Protein AF-A0A1R4H3J8-F1 (afdb_monomer)

Secondary structure (DSSP, 8-state):
---HHHHHHHHHHHHHHHH-S---THHHHHHHHHHHHHHHHHHHS---HHHHHHT-SS-S-HHHHHHHHHHHHT-TTS-HHHHTHHHHHHHHHHHTTSPPEEEEEEEEPGGG-EEEEEEEE-S--SS------

Sequence (133 aa):
MLNCHKVYRAIHQALIKALGIEMKGNQARHMNIMAGFICGIVQSGEVKLAEVASEIPKAGQEESKIMQLRRWLKNEAVDIDLYYLPYIKQILKALAKQTIVLIIDGSTTASGCVTLMVSVLYKADRKDSCVFG

Nearest PDB structures (foldseek):
  7ane-assembly1_Ap  TM=2.787E-01  e=7.091E+00  Leishmania major

Structure (mmCIF, N/CA/C/O backbone):
data_AF-A0A1R4H3J8-F1
#
_entry.id   AF-A0A1R4H3J8-F1
#
loop_
_atom_site.group_PDB
_atom_site.id
_atom_site.type_symbol
_atom_site.label_atom_id
_atom_site.label_alt_id
_atom_site.label_comp_id
_atom_site.label_asym_id
_atom_site.label_entity_id
_atom_site.label_seq_id
_atom_site.pdbx_PDB_ins_code
_atom_site.Cartn_x
_atom_site.Cartn_y
_atom_site.Cartn_z
_atom_site.occupancy
_atom_site.B_iso_or_equiv
_atom_site.auth_seq_id
_atom_site.auth_comp_id
_atom_site.auth_asym_id
_atom_site.auth_atom_id
_atom_site.pdbx_PDB_model_num
ATOM 1 N N . MET A 1 1 ? 17.010 -7.005 13.374 1.00 47.78 1 MET A N 1
ATOM 2 C CA . MET A 1 1 ? 16.729 -6.331 12.091 1.00 47.78 1 MET A CA 1
ATOM 3 C C . MET A 1 1 ? 15.956 -7.305 11.215 1.00 47.78 1 MET A C 1
ATOM 5 O O . MET A 1 1 ? 16.476 -8.377 10.915 1.00 47.78 1 MET A O 1
ATOM 9 N N . LEU A 1 2 ? 14.684 -7.017 10.924 1.00 55.97 2 LEU A N 1
ATOM 10 C CA . LEU A 1 2 ? 13.869 -7.848 10.035 1.00 55.97 2 LEU A CA 1
ATOM 11 C C . LEU A 1 2 ? 14.591 -7.928 8.679 1.00 55.97 2 LEU A C 1
ATOM 13 O O . LEU A 1 2 ? 15.118 -6.929 8.201 1.00 55.97 2 LEU A O 1
ATOM 17 N N . ASN A 1 3 ? 14.698 -9.113 8.076 1.00 79.00 3 ASN A N 1
ATOM 18 C CA . ASN A 1 3 ? 15.353 -9.233 6.773 1.00 79.00 3 ASN A CA 1
ATOM 19 C C . ASN A 1 3 ? 14.423 -8.625 5.711 1.00 79.00 3 ASN A C 1
ATOM 21 O O . ASN A 1 3 ? 13.533 -9.309 5.201 1.00 79.00 3 ASN A O 1
ATOM 25 N N . CYS A 1 4 ? 14.626 -7.343 5.409 1.00 77.81 4 CYS A N 1
ATOM 26 C CA . CYS A 1 4 ? 13.848 -6.537 4.468 1.00 77.81 4 CYS A CA 1
ATOM 27 C C . CYS A 1 4 ? 13.635 -7.235 3.114 1.00 77.81 4 CYS A C 1
ATOM 29 O O . CYS A 1 4 ? 12.552 -7.182 2.537 1.00 77.81 4 CYS A O 1
ATOM 31 N N . HIS A 1 5 ? 14.621 -8.002 2.640 1.00 85.12 5 HIS A N 1
ATOM 32 C CA . HIS A 1 5 ? 14.502 -8.787 1.413 1.00 85.12 5 HIS A CA 1
ATOM 33 C C . HIS A 1 5 ? 13.545 -9.978 1.544 1.00 85.12 5 HIS A C 1
ATOM 35 O O . HIS A 1 5 ? 12.834 -10.291 0.587 1.00 85.12 5 HIS A O 1
ATOM 41 N N . LYS A 1 6 ? 13.506 -10.656 2.699 1.00 88.56 6 LYS A N 1
ATOM 42 C CA . LYS A 1 6 ? 12.537 -11.738 2.953 1.00 88.56 6 LYS A CA 1
ATOM 43 C C . LYS A 1 6 ? 11.114 -11.189 3.005 1.00 88.56 6 LYS A C 1
ATOM 45 O O . LYS A 1 6 ? 10.231 -11.776 2.386 1.00 88.56 6 LYS A O 1
ATOM 50 N N . VAL A 1 7 ? 10.915 -10.058 3.683 1.00 89.06 7 VAL A N 1
ATOM 51 C CA . VAL A 1 7 ? 9.611 -9.381 3.782 1.00 89.06 7 VAL A CA 1
ATOM 52 C C . VAL A 1 7 ? 9.141 -8.930 2.403 1.00 89.06 7 VAL A C 1
ATOM 54 O O . VAL A 1 7 ? 8.050 -9.303 1.979 1.00 89.06 7 VAL A O 1
ATOM 57 N N . TYR A 1 8 ? 10.002 -8.240 1.651 1.00 91.75 8 TYR A N 1
ATOM 58 C CA . TYR A 1 8 ? 9.722 -7.844 0.273 1.00 91.75 8 TYR A CA 1
ATOM 59 C C . TYR A 1 8 ? 9.325 -9.036 -0.603 1.00 91.75 8 TYR A C 1
ATOM 61 O O . TYR A 1 8 ? 8.309 -8.984 -1.291 1.00 91.75 8 TYR A O 1
ATOM 69 N N . ARG A 1 9 ? 10.100 -10.131 -0.572 1.00 90.94 9 ARG A N 1
ATOM 70 C CA . ARG A 1 9 ? 9.803 -11.331 -1.370 1.00 90.94 9 ARG A CA 1
ATOM 71 C C . ARG A 1 9 ? 8.464 -11.949 -0.989 1.00 90.94 9 ARG A C 1
ATOM 73 O O . ARG A 1 9 ? 7.707 -12.302 -1.887 1.00 90.94 9 ARG A O 1
ATOM 80 N N . ALA A 1 10 ? 8.170 -12.053 0.306 1.00 92.31 10 ALA A N 1
ATOM 81 C CA . ALA A 1 10 ? 6.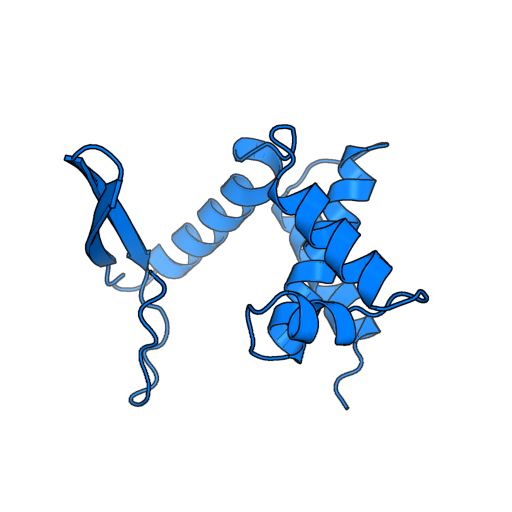903 -12.590 0.790 1.00 92.31 10 ALA A CA 1
ATOM 82 C C . ALA A 1 10 ? 5.714 -11.738 0.317 1.00 92.31 10 ALA A C 1
ATOM 84 O O . ALA A 1 10 ? 4.755 -12.283 -0.226 1.00 92.31 10 ALA A O 1
ATOM 85 N N . ILE A 1 11 ? 5.810 -10.408 0.444 1.00 91.69 11 ILE A N 1
ATOM 86 C CA . ILE A 1 11 ? 4.791 -9.468 -0.046 1.00 91.69 11 ILE A CA 1
ATOM 87 C C . ILE A 1 11 ? 4.621 -9.614 -1.559 1.00 91.69 11 ILE A C 1
ATOM 89 O O . ILE A 1 11 ? 3.514 -9.825 -2.039 1.00 91.69 11 ILE A O 1
ATOM 93 N N . HIS A 1 12 ? 5.714 -9.555 -2.318 1.00 92.38 12 HIS A N 1
ATOM 94 C CA . HIS A 1 12 ? 5.677 -9.618 -3.776 1.00 92.38 12 HIS A CA 1
ATOM 95 C C . HIS A 1 12 ? 5.059 -10.930 -4.287 1.00 92.38 12 HIS A C 1
ATOM 97 O O . HIS A 1 12 ? 4.223 -10.919 -5.188 1.00 92.38 12 HIS A O 1
ATOM 103 N N . GLN A 1 13 ? 5.423 -12.069 -3.688 1.00 91.50 13 GLN A N 1
ATOM 104 C CA . GLN A 1 13 ? 4.828 -13.369 -4.015 1.00 91.50 13 GLN A CA 1
ATOM 105 C C . GLN A 1 13 ? 3.339 -13.427 -3.664 1.00 91.50 13 GLN A C 1
ATOM 107 O O . GLN A 1 13 ? 2.551 -13.955 -4.449 1.00 91.50 13 GLN A O 1
ATOM 112 N N . ALA A 1 14 ? 2.947 -12.875 -2.512 1.00 89.75 14 ALA A N 1
ATOM 113 C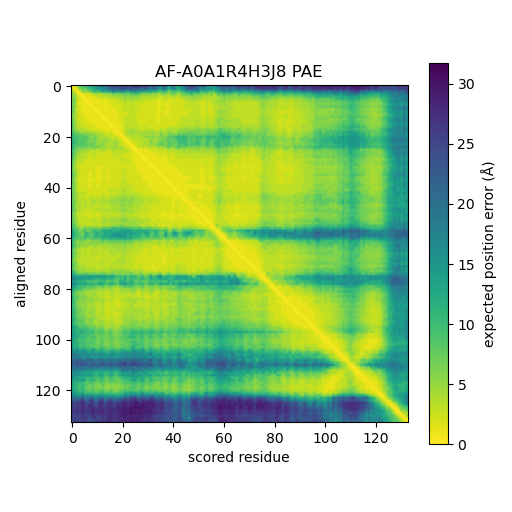 CA . ALA A 1 14 ? 1.549 -12.809 -2.110 1.00 89.75 14 ALA A CA 1
ATOM 114 C C . ALA A 1 14 ? 0.722 -11.961 -3.085 1.00 89.75 14 ALA A C 1
ATOM 116 O O . ALA A 1 14 ? -0.347 -12.406 -3.492 1.00 89.75 14 ALA A O 1
ATOM 117 N N . LEU A 1 15 ? 1.234 -10.801 -3.515 1.00 90.12 15 LEU A N 1
ATOM 118 C CA . LEU A 1 15 ? 0.566 -9.935 -4.491 1.00 90.12 15 LEU A CA 1
ATOM 119 C C . LEU A 1 15 ? 0.387 -10.643 -5.841 1.00 90.12 15 LEU A C 1
ATOM 121 O O . LEU A 1 15 ? -0.723 -10.704 -6.356 1.00 90.12 15 LEU A O 1
ATOM 125 N N . ILE A 1 16 ? 1.434 -11.267 -6.389 1.00 89.44 16 ILE A N 1
ATOM 126 C CA . ILE A 1 16 ? 1.317 -11.997 -7.665 1.00 89.44 16 ILE A CA 1
ATOM 127 C C . ILE A 1 16 ? 0.298 -13.137 -7.564 1.00 89.44 16 ILE A C 1
ATOM 129 O O . ILE A 1 16 ? -0.561 -13.282 -8.435 1.00 89.44 16 ILE A O 1
ATOM 133 N N . LYS A 1 17 ? 0.361 -13.930 -6.488 1.00 88.62 17 LYS A N 1
ATOM 134 C CA . LYS A 1 17 ? -0.574 -15.040 -6.266 1.00 88.62 17 LYS A CA 1
ATOM 135 C C . LYS A 1 17 ? -2.016 -14.549 -6.136 1.00 88.62 17 LYS A C 1
ATOM 137 O O . LYS A 1 17 ? -2.922 -15.178 -6.671 1.00 88.62 17 LYS A O 1
ATOM 142 N N . ALA A 1 18 ? -2.214 -13.449 -5.416 1.00 85.19 18 ALA A N 1
ATOM 143 C CA . ALA A 1 18 ? -3.510 -12.823 -5.206 1.00 85.19 18 ALA A CA 1
ATOM 144 C C . ALA A 1 18 ? -4.087 -12.255 -6.510 1.00 85.19 18 ALA A C 1
ATOM 146 O O . ALA A 1 18 ? -5.290 -12.359 -6.735 1.00 85.19 18 ALA A O 1
ATOM 147 N N . LEU A 1 19 ? -3.247 -11.665 -7.357 1.00 86.12 19 LEU A N 1
ATOM 148 C CA . LEU A 1 19 ? -3.665 -11.057 -8.613 1.00 86.12 19 LEU A CA 1
ATOM 149 C C . LEU A 1 19 ? -4.059 -12.109 -9.666 1.00 86.12 19 LEU A C 1
ATOM 151 O O . LEU A 1 19 ? -5.013 -11.903 -10.410 1.00 86.12 19 LEU A O 1
ATOM 155 N N . GLY A 1 20 ? -3.346 -13.238 -9.727 1.00 83.88 20 GLY A N 1
ATOM 156 C CA . GLY A 1 20 ? -3.689 -14.360 -10.609 1.00 83.88 20 GLY A CA 1
ATOM 157 C C . GLY A 1 20 ? -3.459 -14.112 -12.107 1.00 83.88 20 GLY A C 1
ATOM 158 O O . GLY A 1 20 ? -3.836 -14.956 -12.915 1.00 83.88 20 GLY A O 1
ATOM 159 N N . ILE A 1 21 ? -2.831 -12.991 -12.482 1.00 83.25 21 ILE A N 1
ATOM 160 C CA . ILE A 1 21 ? -2.426 -12.675 -13.859 1.00 83.25 21 ILE A CA 1
ATOM 161 C C . ILE A 1 21 ? -0.933 -12.343 -13.940 1.00 83.25 21 ILE A C 1
ATOM 163 O O . ILE A 1 21 ? -0.324 -11.860 -12.982 1.00 83.25 21 ILE A O 1
ATOM 167 N N . GLU A 1 22 ? -0.338 -12.601 -15.103 1.00 82.31 22 GLU A N 1
ATOM 168 C CA . GLU A 1 22 ? 1.060 -12.274 -15.380 1.00 82.31 22 GLU A CA 1
ATOM 169 C C . GLU A 1 22 ? 1.196 -10.785 -15.735 1.00 82.31 22 GLU A C 1
ATOM 171 O O . GLU A 1 22 ? 0.606 -10.311 -16.705 1.00 82.31 22 GLU A O 1
ATOM 176 N N . MET A 1 23 ? 2.001 -10.042 -14.971 1.00 83.44 23 MET A N 1
ATOM 177 C CA . MET A 1 23 ? 2.283 -8.635 -15.264 1.00 83.44 23 MET A CA 1
ATOM 178 C C . MET A 1 23 ? 3.499 -8.483 -16.178 1.00 83.44 23 MET A C 1
ATOM 180 O O . MET A 1 23 ? 4.542 -9.089 -15.928 1.00 83.44 23 MET A O 1
ATOM 184 N N . LYS A 1 24 ? 3.408 -7.613 -17.193 1.00 85.69 24 LYS A N 1
ATOM 185 C CA . LYS A 1 24 ? 4.498 -7.365 -18.159 1.00 85.69 24 LYS A CA 1
ATOM 186 C C . LYS A 1 24 ? 4.866 -5.885 -18.258 1.00 85.69 24 LYS A C 1
ATOM 188 O O . LYS A 1 24 ? 4.048 -4.999 -18.019 1.00 85.69 24 LYS A O 1
ATOM 193 N N . GLY A 1 25 ? 6.127 -5.616 -18.602 1.00 88.00 25 GLY A N 1
ATOM 194 C CA . GLY A 1 25 ? 6.640 -4.264 -18.849 1.00 88.00 25 GLY A CA 1
ATOM 195 C C . GLY A 1 25 ? 6.385 -3.295 -17.689 1.00 88.00 25 GLY A C 1
ATOM 196 O O . GLY A 1 25 ? 6.787 -3.545 -16.550 1.00 88.00 25 GLY A O 1
ATOM 197 N N . ASN A 1 26 ? 5.694 -2.187 -17.975 1.00 86.19 26 ASN A N 1
ATOM 198 C CA . ASN A 1 26 ? 5.387 -1.156 -16.981 1.00 86.19 26 ASN A CA 1
ATOM 199 C C . ASN A 1 26 ? 4.587 -1.700 -15.794 1.00 86.19 26 ASN A C 1
ATOM 201 O O . ASN A 1 26 ? 4.852 -1.301 -14.662 1.00 86.19 26 ASN A O 1
ATOM 205 N N . GLN A 1 27 ? 3.680 -2.653 -16.015 1.00 86.25 27 GLN A N 1
ATOM 206 C CA . GLN A 1 27 ? 2.861 -3.210 -14.940 1.00 86.25 27 GLN A CA 1
ATOM 207 C C . GLN A 1 27 ? 3.707 -3.917 -13.877 1.00 86.25 27 GLN A C 1
ATOM 209 O O . GLN A 1 27 ? 3.575 -3.659 -12.681 1.00 86.25 27 GLN A O 1
ATOM 214 N N . ALA A 1 28 ? 4.672 -4.726 -14.319 1.00 88.19 28 ALA A N 1
ATOM 215 C CA . ALA A 1 28 ? 5.622 -5.378 -13.424 1.00 88.19 28 ALA A CA 1
ATOM 216 C C . ALA A 1 28 ? 6.493 -4.355 -12.671 1.00 88.19 28 ALA A C 1
ATOM 218 O O . ALA A 1 28 ? 6.834 -4.544 -11.502 1.00 88.19 28 ALA A O 1
ATOM 219 N N . ARG A 1 29 ? 6.839 -3.226 -13.304 1.00 88.56 29 ARG A N 1
ATOM 220 C CA . ARG A 1 29 ? 7.563 -2.137 -12.631 1.00 88.56 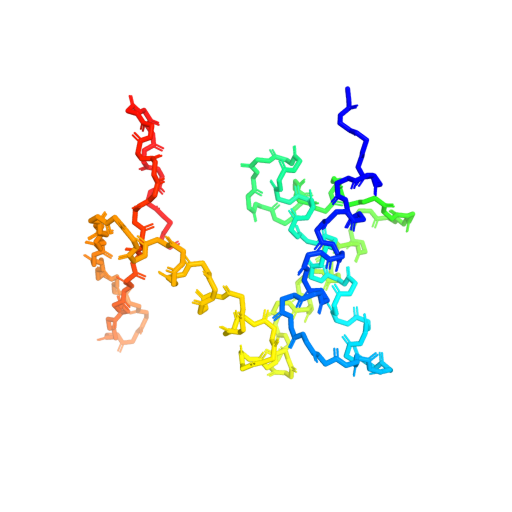29 ARG A CA 1
ATOM 221 C C . ARG A 1 29 ? 6.718 -1.490 -11.532 1.00 88.56 29 ARG A C 1
ATOM 223 O O . ARG A 1 29 ? 7.244 -1.265 -10.443 1.00 88.56 29 ARG A O 1
ATOM 230 N N . HIS A 1 30 ? 5.441 -1.217 -11.789 1.00 89.12 30 HIS A N 1
ATOM 231 C CA . HIS A 1 30 ? 4.525 -0.684 -10.778 1.00 89.12 30 HIS A CA 1
ATOM 232 C C . HIS A 1 30 ? 4.313 -1.670 -9.628 1.00 89.12 30 HIS A C 1
ATOM 234 O O . HIS A 1 30 ? 4.347 -1.245 -8.477 1.00 89.12 30 HIS A O 1
ATOM 240 N N . MET A 1 31 ? 4.211 -2.970 -9.916 1.00 89.75 31 MET A N 1
ATOM 241 C CA . MET A 1 31 ? 4.134 -4.019 -8.895 1.00 89.75 31 MET A CA 1
ATOM 242 C C . MET A 1 31 ? 5.359 -4.031 -7.974 1.00 89.75 31 MET A C 1
ATOM 244 O O . MET A 1 31 ? 5.221 -4.089 -6.756 1.00 89.75 31 MET A O 1
ATOM 248 N N . ASN A 1 32 ? 6.566 -3.921 -8.535 1.00 90.88 32 ASN A N 1
ATOM 249 C CA . ASN A 1 32 ? 7.788 -3.847 -7.731 1.00 90.88 32 ASN A CA 1
ATOM 250 C C . ASN A 1 32 ? 7.799 -2.614 -6.812 1.00 90.88 32 ASN A C 1
ATOM 252 O O . ASN A 1 32 ? 8.237 -2.701 -5.665 1.00 90.88 32 ASN A O 1
ATOM 256 N N . ILE A 1 33 ? 7.312 -1.467 -7.304 1.00 91.38 33 ILE A N 1
ATOM 257 C CA . ILE A 1 33 ? 7.194 -0.250 -6.489 1.00 91.38 33 ILE A CA 1
ATOM 258 C C . ILE A 1 33 ? 6.161 -0.460 -5.378 1.00 91.38 33 ILE A C 1
ATOM 260 O O . ILE A 1 33 ? 6.464 -0.155 -4.231 1.00 91.38 33 ILE A O 1
ATOM 264 N N . MET A 1 34 ? 5.000 -1.045 -5.683 1.00 91.44 34 MET A N 1
ATOM 265 C CA . MET A 1 34 ? 3.957 -1.354 -4.701 1.00 91.44 34 MET A CA 1
ATOM 266 C C . MET A 1 34 ? 4.462 -2.301 -3.603 1.00 91.44 34 MET A C 1
ATOM 268 O O . MET A 1 34 ? 4.303 -2.016 -2.418 1.00 91.44 34 MET A O 1
ATOM 272 N N . ALA A 1 35 ? 5.131 -3.395 -3.978 1.00 92.25 35 ALA A N 1
ATOM 273 C CA . ALA A 1 35 ? 5.712 -4.339 -3.025 1.00 92.25 35 ALA A CA 1
ATOM 274 C C . ALA A 1 35 ? 6.790 -3.679 -2.152 1.00 92.25 35 ALA A C 1
ATOM 276 O O . ALA A 1 35 ? 6.836 -3.907 -0.943 1.00 92.25 35 ALA A O 1
ATOM 277 N N . GLY A 1 36 ? 7.632 -2.829 -2.751 1.00 92.25 36 GLY A N 1
ATOM 278 C CA . GLY A 1 36 ? 8.624 -2.038 -2.027 1.00 92.25 36 GLY A CA 1
ATOM 279 C C . GLY A 1 36 ? 7.971 -1.072 -1.046 1.00 92.25 36 GLY A C 1
ATOM 280 O O . GLY A 1 36 ? 8.399 -0.986 0.098 1.00 92.25 36 GLY A O 1
ATOM 281 N N . PHE A 1 37 ? 6.900 -0.407 -1.469 1.00 92.19 37 PHE A N 1
ATOM 282 C CA . PHE A 1 37 ? 6.189 0.567 -0.658 1.00 92.19 37 PHE A CA 1
ATOM 283 C C . PHE A 1 37 ? 5.533 -0.085 0.568 1.00 92.19 37 PHE A C 1
ATOM 285 O O . PHE A 1 37 ? 5.772 0.352 1.690 1.00 92.19 37 PHE A O 1
ATOM 292 N N . ILE A 1 38 ? 4.806 -1.191 0.381 1.00 91.69 38 ILE A N 1
ATOM 293 C CA . ILE A 1 38 ? 4.218 -1.964 1.489 1.00 91.69 38 ILE A CA 1
ATOM 294 C C . ILE A 1 38 ? 5.315 -2.479 2.427 1.00 91.69 38 ILE A C 1
ATOM 296 O O . ILE A 1 38 ? 5.168 -2.404 3.643 1.00 91.69 38 ILE A O 1
ATOM 300 N N . CYS A 1 39 ? 6.431 -2.972 1.879 1.00 92.31 39 CYS A N 1
ATOM 301 C CA . CYS A 1 39 ? 7.571 -3.413 2.682 1.00 92.31 39 CYS A CA 1
ATOM 302 C C . CYS A 1 39 ? 8.140 -2.274 3.538 1.00 92.31 39 CYS A C 1
ATOM 304 O O . CYS A 1 39 ? 8.477 -2.506 4.695 1.00 92.31 39 CYS A O 1
ATOM 306 N N . GLY A 1 40 ? 8.236 -1.062 2.988 1.00 91.31 40 GLY A N 1
ATOM 307 C CA . GLY A 1 40 ? 8.685 0.112 3.730 1.00 91.31 40 GLY A CA 1
ATOM 308 C C . GLY A 1 40 ? 7.718 0.476 4.859 1.00 91.31 40 GLY A C 1
ATOM 309 O O . GLY A 1 40 ? 8.163 0.605 5.988 1.00 91.31 40 GLY A O 1
ATOM 310 N N . ILE A 1 41 ? 6.404 0.517 4.595 1.00 92.00 41 ILE A N 1
ATOM 311 C CA . ILE A 1 41 ? 5.370 0.795 5.617 1.00 92.00 41 ILE A CA 1
ATOM 312 C C . ILE A 1 41 ? 5.425 -0.229 6.757 1.00 92.00 41 ILE A C 1
ATOM 314 O O . ILE A 1 41 ? 5.399 0.132 7.928 1.00 92.00 41 ILE A O 1
ATOM 318 N N . VAL A 1 42 ? 5.508 -1.523 6.427 1.00 90.00 42 VAL A N 1
ATOM 319 C CA . VAL A 1 42 ? 5.545 -2.599 7.432 1.00 90.00 42 VAL A CA 1
ATOM 320 C C . VAL A 1 42 ? 6.804 -2.525 8.294 1.00 90.00 42 VAL A C 1
ATOM 322 O O . VAL A 1 42 ? 6.758 -2.896 9.464 1.00 90.00 42 VAL A O 1
ATOM 325 N N . GLN A 1 43 ? 7.927 -2.085 7.727 1.00 89.19 43 GLN A N 1
ATOM 326 C CA . GLN A 1 43 ? 9.187 -1.996 8.459 1.00 89.19 43 GLN A CA 1
ATOM 327 C C . GLN A 1 43 ? 9.314 -0.715 9.281 1.00 89.19 43 GLN A C 1
ATOM 329 O O . GLN A 1 43 ? 9.795 -0.795 10.408 1.00 89.19 43 GLN A O 1
ATOM 334 N N . SER A 1 44 ? 8.870 0.428 8.754 1.00 90.31 44 SER A N 1
ATOM 335 C CA . SER A 1 44 ? 8.928 1.706 9.468 1.00 90.31 44 SER A CA 1
ATOM 336 C C . SER A 1 44 ? 7.825 1.839 10.518 1.00 90.31 44 SER A C 1
ATOM 338 O O . SER A 1 44 ? 8.002 2.549 11.501 1.00 90.31 44 SER A O 1
ATOM 340 N N . GLY A 1 45 ? 6.673 1.187 10.313 1.00 88.69 45 GLY A N 1
ATOM 341 C CA . GLY A 1 45 ? 5.463 1.425 11.107 1.00 88.69 45 GLY A CA 1
ATOM 342 C C . GLY A 1 45 ? 4.818 2.791 10.839 1.00 88.69 45 GLY A C 1
ATOM 343 O O . GLY A 1 45 ? 3.848 3.156 11.496 1.00 88.69 45 GLY A O 1
ATOM 344 N N . GLU A 1 46 ? 5.333 3.536 9.860 1.00 89.19 46 GLU A N 1
ATOM 345 C CA . GLU A 1 46 ? 4.938 4.899 9.528 1.00 89.19 46 GLU A CA 1
ATOM 346 C C . GLU A 1 46 ? 4.400 4.961 8.097 1.00 89.19 46 GLU A C 1
ATOM 348 O O . GLU A 1 46 ? 4.758 4.169 7.225 1.00 89.19 46 GLU A O 1
ATOM 353 N N . VAL A 1 47 ? 3.572 5.966 7.823 1.00 88.12 47 VAL A N 1
ATOM 354 C CA . VAL A 1 47 ? 3.070 6.258 6.466 1.00 88.12 47 VAL A CA 1
ATOM 355 C C . VA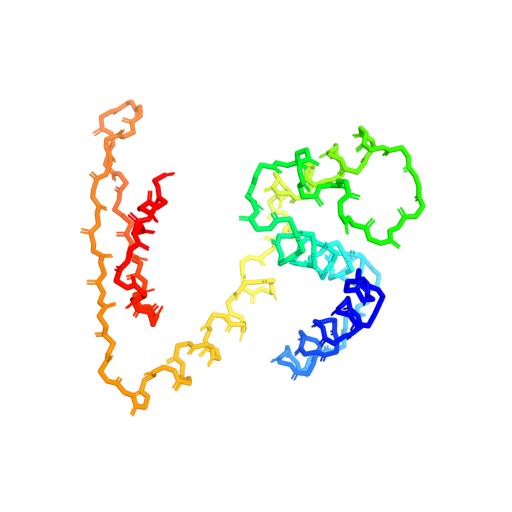L A 1 47 ? 3.735 7.487 5.841 1.00 88.12 47 VAL A C 1
ATOM 357 O O . VAL A 1 47 ? 3.492 7.819 4.679 1.00 88.12 47 VAL A O 1
ATOM 360 N N . LYS A 1 48 ? 4.604 8.174 6.594 1.00 92.12 48 LYS A N 1
ATOM 361 C CA . LYS A 1 48 ? 5.379 9.318 6.105 1.00 92.12 48 LYS A CA 1
ATOM 362 C C . LYS A 1 48 ? 6.366 8.840 5.047 1.00 92.12 48 LYS A C 1
ATOM 364 O O . LYS A 1 48 ? 7.179 7.959 5.295 1.00 92.12 48 LYS A O 1
ATOM 369 N N . LEU A 1 49 ? 6.331 9.460 3.869 1.00 91.69 49 LEU A N 1
ATOM 370 C CA . LEU A 1 49 ? 7.116 9.000 2.719 1.00 91.69 49 LEU A CA 1
ATOM 371 C C . LEU A 1 49 ? 8.628 8.936 2.964 1.00 91.69 49 LEU A C 1
ATOM 373 O O . LEU A 1 49 ? 9.268 8.088 2.357 1.00 91.69 49 LEU A O 1
ATOM 377 N N . ALA A 1 50 ? 9.182 9.809 3.810 1.00 91.81 50 ALA A N 1
ATOM 378 C CA . ALA A 1 50 ? 10.599 9.766 4.178 1.00 91.81 50 ALA A CA 1
ATOM 379 C C . ALA A 1 50 ? 10.925 8.488 4.970 1.00 91.81 50 ALA A C 1
ATOM 381 O O . ALA A 1 50 ? 11.706 7.666 4.500 1.00 91.81 50 ALA A O 1
ATOM 382 N N . GLU A 1 51 ? 10.204 8.256 6.071 1.00 92.50 51 GLU A N 1
ATOM 383 C CA . GLU A 1 51 ? 10.336 7.057 6.917 1.00 92.50 51 GLU A CA 1
ATOM 384 C C . GLU A 1 51 ? 10.084 5.760 6.147 1.00 92.50 51 GLU A C 1
ATOM 386 O O . GLU A 1 51 ? 10.710 4.732 6.371 1.00 92.50 51 GLU A O 1
ATOM 391 N N . VAL A 1 52 ? 9.147 5.784 5.202 1.00 92.38 52 VAL A N 1
ATOM 392 C CA . VAL A 1 52 ? 8.877 4.613 4.373 1.00 92.38 52 VAL A CA 1
ATOM 393 C C . VAL A 1 52 ? 10.002 4.378 3.367 1.00 92.38 52 VAL A C 1
ATOM 395 O O . VAL A 1 52 ? 10.393 3.236 3.136 1.00 92.38 52 VAL A O 1
ATOM 398 N N . ALA A 1 53 ? 10.516 5.439 2.740 1.00 90.62 53 ALA A N 1
ATOM 399 C CA . ALA A 1 53 ? 11.549 5.347 1.715 1.00 90.62 53 ALA A CA 1
ATOM 400 C C . ALA A 1 53 ? 12.903 4.874 2.264 1.00 90.62 53 ALA A C 1
ATOM 402 O O . ALA A 1 53 ? 13.614 4.150 1.552 1.00 90.62 53 ALA A O 1
ATOM 403 N N . SER A 1 54 ? 13.248 5.251 3.498 1.00 89.56 54 SER A N 1
ATOM 404 C CA . SER A 1 54 ? 14.469 4.804 4.178 1.00 89.56 54 SER A CA 1
ATOM 405 C C . SER A 1 54 ? 14.490 3.278 4.355 1.00 89.56 54 SER A C 1
ATOM 407 O O . SER A 1 54 ? 15.525 2.649 4.132 1.00 89.56 54 SER A O 1
ATOM 409 N N . GLU A 1 55 ? 13.324 2.666 4.580 1.00 89.12 55 GLU A N 1
ATOM 410 C CA . GLU A 1 55 ? 13.159 1.225 4.810 1.00 89.12 55 GLU A CA 1
ATOM 411 C C . GLU A 1 55 ? 12.997 0.373 3.531 1.00 89.12 55 GLU A C 1
ATOM 413 O O . GLU A 1 55 ? 12.910 -0.860 3.589 1.00 89.12 55 GLU A O 1
ATOM 418 N N . ILE A 1 56 ? 12.971 0.982 2.337 1.00 85.75 56 ILE A N 1
ATOM 419 C CA . ILE A 1 56 ? 12.840 0.230 1.077 1.00 85.75 56 ILE A CA 1
ATOM 420 C C . ILE A 1 56 ? 14.166 -0.478 0.730 1.00 85.75 56 ILE A C 1
ATOM 422 O O . ILE A 1 56 ? 15.179 0.208 0.534 1.00 85.75 56 ILE A O 1
ATOM 426 N N . PRO A 1 57 ? 14.163 -1.813 0.501 1.00 71.31 57 PRO A N 1
ATOM 427 C CA . PRO A 1 57 ? 15.361 -2.652 0.323 1.00 71.31 57 PRO A CA 1
ATOM 428 C C . PRO A 1 57 ? 16.118 -2.481 -1.012 1.00 71.31 57 PRO A C 1
ATOM 430 O O . PRO A 1 57 ? 16.755 -3.413 -1.505 1.00 71.31 57 PRO A O 1
ATOM 433 N N . LYS A 1 58 ? 16.061 -1.300 -1.635 1.00 73.00 58 LYS A N 1
ATOM 434 C CA . LYS A 1 58 ? 16.706 -0.996 -2.919 1.00 73.00 58 LYS A CA 1
ATOM 435 C C . LYS A 1 58 ? 17.877 -0.030 -2.739 1.00 73.00 58 LYS A C 1
ATOM 437 O O . LYS A 1 58 ? 17.768 0.939 -1.992 1.00 73.00 58 LYS A O 1
ATOM 442 N N . ALA A 1 59 ? 18.967 -0.259 -3.468 1.00 61.97 59 ALA A N 1
ATOM 443 C CA . ALA A 1 59 ? 20.075 0.689 -3.559 1.00 61.97 59 ALA A CA 1
ATOM 444 C C . ALA A 1 59 ? 19.624 2.003 -4.230 1.00 61.97 59 ALA A C 1
ATOM 446 O O . ALA A 1 59 ? 18.848 1.981 -5.189 1.00 61.97 59 ALA A O 1
ATOM 447 N N . GLY A 1 60 ? 20.109 3.138 -3.726 1.00 74.06 60 GLY A N 1
ATOM 448 C CA . GLY A 1 60 ? 19.807 4.472 -4.249 1.00 74.06 60 GLY A CA 1
ATOM 449 C C . GLY A 1 60 ? 19.661 5.514 -3.143 1.00 74.06 60 GLY A C 1
ATOM 450 O O . GLY A 1 60 ? 19.442 5.164 -1.985 1.00 74.06 60 GLY A O 1
ATOM 451 N N . GLN A 1 61 ? 19.774 6.788 -3.519 1.00 82.31 61 GLN A N 1
ATOM 452 C CA . GLN A 1 61 ? 19.578 7.912 -2.602 1.00 82.31 61 GLN A CA 1
ATOM 453 C C . GLN A 1 61 ? 18.135 7.955 -2.092 1.00 82.31 61 GLN A C 1
ATOM 455 O O . GLN A 1 61 ? 17.191 7.729 -2.854 1.00 82.31 61 GLN A O 1
ATOM 460 N N . GLU A 1 62 ? 17.969 8.276 -0.813 1.00 83.94 62 GLU A N 1
ATOM 461 C CA . GLU A 1 62 ? 16.668 8.333 -0.147 1.00 83.94 62 GLU A CA 1
ATOM 462 C C . GLU A 1 62 ? 15.713 9.323 -0.827 1.00 83.94 62 GLU A C 1
ATOM 464 O O . GLU A 1 62 ? 14.581 8.963 -1.148 1.00 83.94 62 GLU A O 1
ATOM 469 N N . GLU A 1 63 ? 16.194 10.513 -1.195 1.00 88.25 63 GLU A N 1
ATOM 470 C CA . GLU A 1 63 ? 15.404 11.507 -1.936 1.00 88.25 63 GLU A CA 1
ATOM 471 C C . GLU A 1 63 ? 14.851 10.960 -3.258 1.00 88.25 63 GLU A C 1
ATOM 473 O O . GLU A 1 63 ? 13.699 11.212 -3.620 1.00 88.25 63 GLU A O 1
ATOM 478 N N . SER A 1 64 ? 15.640 10.149 -3.967 1.00 89.75 64 SER A N 1
ATOM 479 C CA . SER A 1 64 ? 15.208 9.511 -5.213 1.00 89.75 64 SER A CA 1
ATOM 480 C C . SER A 1 64 ? 14.077 8.508 -4.967 1.00 89.75 64 SER A C 1
ATOM 482 O O . SER A 1 64 ? 13.113 8.454 -5.736 1.00 89.75 64 SER A O 1
ATOM 484 N N . LYS A 1 65 ? 14.140 7.759 -3.858 1.00 89.06 65 LYS A N 1
ATOM 485 C CA . LYS A 1 65 ? 13.068 6.844 -3.437 1.00 89.06 65 LYS A CA 1
ATOM 486 C C . LYS A 1 65 ? 11.807 7.614 -3.047 1.00 89.06 65 LYS A C 1
ATOM 488 O O . LYS A 1 65 ? 10.729 7.272 -3.529 1.00 89.06 65 LYS A O 1
ATOM 493 N N . ILE A 1 66 ? 11.932 8.693 -2.270 1.00 92.94 66 ILE A N 1
ATOM 494 C CA . ILE A 1 66 ? 10.805 9.571 -1.911 1.00 92.94 66 ILE A CA 1
ATOM 495 C C . ILE A 1 66 ? 10.134 10.104 -3.180 1.00 92.94 66 ILE A C 1
ATOM 497 O O . ILE A 1 66 ? 8.917 9.998 -3.338 1.00 92.94 66 ILE A O 1
ATOM 501 N N . MET A 1 67 ? 10.917 10.634 -4.122 1.00 92.50 67 MET A N 1
ATOM 502 C CA . MET A 1 67 ? 10.394 11.150 -5.386 1.00 92.50 67 MET A CA 1
ATOM 503 C C . MET A 1 67 ? 9.753 10.060 -6.243 1.00 92.50 67 MET A C 1
ATOM 505 O O . MET A 1 67 ? 8.724 10.309 -6.873 1.00 92.50 67 MET A O 1
ATOM 509 N N . GLN A 1 68 ? 10.309 8.849 -6.249 1.00 90.81 68 GLN A N 1
ATOM 510 C CA . GLN A 1 68 ? 9.701 7.700 -6.911 1.00 90.81 68 GLN A CA 1
ATOM 511 C C . GLN A 1 68 ? 8.334 7.355 -6.306 1.00 90.81 68 GLN A C 1
ATOM 513 O O . GLN A 1 68 ? 7.381 7.205 -7.068 1.00 90.81 68 GLN A O 1
ATOM 518 N N . LEU A 1 69 ? 8.217 7.272 -4.976 1.00 91.19 69 LEU A N 1
ATOM 519 C CA . LEU A 1 69 ? 6.945 6.990 -4.304 1.00 91.19 69 LEU A CA 1
ATOM 520 C C . LEU A 1 69 ? 5.918 8.096 -4.562 1.00 91.19 69 LEU A C 1
ATOM 522 O O . LEU A 1 69 ? 4.784 7.800 -4.925 1.00 91.19 69 LEU A O 1
ATOM 526 N N . ARG A 1 70 ? 6.326 9.371 -4.470 1.00 91.94 70 ARG A N 1
ATOM 527 C CA . ARG A 1 70 ? 5.461 10.522 -4.785 1.00 91.94 70 ARG A CA 1
ATOM 528 C C . ARG A 1 70 ? 4.926 10.454 -6.210 1.00 91.94 70 ARG A C 1
ATOM 530 O O . ARG A 1 70 ? 3.738 10.664 -6.426 1.00 91.94 70 ARG A O 1
ATOM 537 N N . ARG A 1 71 ? 5.798 10.178 -7.184 1.00 90.88 71 ARG A N 1
ATOM 538 C CA . ARG A 1 71 ? 5.408 10.057 -8.596 1.00 90.88 71 ARG A CA 1
ATOM 539 C C . ARG A 1 71 ? 4.491 8.865 -8.822 1.00 90.88 71 ARG A C 1
ATOM 541 O O . ARG A 1 71 ? 3.561 8.987 -9.600 1.00 90.88 71 ARG A O 1
ATOM 548 N N . TRP A 1 72 ? 4.747 7.740 -8.157 1.00 90.25 72 TRP A N 1
ATOM 549 C CA . TRP A 1 72 ? 3.912 6.548 -8.273 1.00 90.25 72 TRP A CA 1
ATOM 550 C C . TRP A 1 72 ? 2.515 6.778 -7.685 1.00 90.25 72 TRP A C 1
ATOM 552 O O . TRP A 1 72 ? 1.539 6.494 -8.361 1.00 90.25 72 TRP A O 1
ATOM 562 N N . LEU A 1 73 ? 2.414 7.388 -6.499 1.00 87.06 73 LEU A N 1
ATOM 563 C CA . LEU A 1 73 ? 1.138 7.743 -5.863 1.00 87.06 73 LEU A CA 1
ATOM 564 C C . LEU A 1 73 ? 0.310 8.754 -6.664 1.00 87.06 73 LEU A C 1
ATOM 566 O O . LEU A 1 73 ? -0.912 8.701 -6.635 1.00 87.06 73 LEU A O 1
ATOM 570 N N . LYS A 1 74 ? 0.969 9.689 -7.358 1.00 87.44 74 LYS A N 1
ATOM 571 C CA . LYS A 1 74 ? 0.304 10.683 -8.217 1.00 87.44 74 LYS A CA 1
ATOM 572 C C . LYS A 1 74 ? -0.027 10.166 -9.616 1.00 87.44 74 LYS A C 1
ATOM 574 O O . LYS A 1 74 ? -0.609 10.904 -10.402 1.00 87.44 74 LYS A O 1
ATOM 579 N N . ASN A 1 75 ? 0.421 8.968 -9.976 1.00 85.06 75 ASN A N 1
ATOM 580 C CA . ASN A 1 75 ? 0.250 8.471 -11.329 1.00 85.06 75 ASN A CA 1
ATOM 581 C C . ASN A 1 75 ? -1.159 7.895 -11.494 1.00 85.06 75 ASN A C 1
ATOM 583 O O . ASN A 1 75 ? -1.442 6.808 -11.005 1.00 85.06 75 ASN A O 1
ATOM 587 N N . GLU A 1 76 ? -2.006 8.603 -12.238 1.00 68.56 76 GLU A N 1
ATOM 588 C CA . GLU A 1 76 ? -3.383 8.196 -12.554 1.00 68.56 76 GLU A CA 1
ATOM 589 C C . GLU A 1 76 ? -3.461 6.876 -13.341 1.00 68.56 76 GLU A C 1
ATOM 591 O O . GLU A 1 76 ? -4.477 6.192 -13.300 1.00 68.56 76 GLU A O 1
ATOM 596 N N . ALA A 1 77 ? -2.376 6.463 -14.009 1.00 68.50 77 ALA A N 1
ATOM 597 C CA . ALA A 1 77 ? -2.283 5.158 -14.664 1.00 68.50 77 ALA A CA 1
ATOM 598 C C . ALA A 1 77 ? -2.006 4.000 -13.683 1.00 68.50 77 ALA A C 1
ATOM 600 O O . ALA A 1 77 ? -1.956 2.837 -14.100 1.00 68.50 77 ALA A O 1
ATOM 601 N N . VAL A 1 78 ? -1.810 4.277 -12.386 1.00 71.06 78 VAL A N 1
ATOM 602 C CA . VAL A 1 78 ? -1.908 3.258 -11.332 1.00 71.06 78 VAL A CA 1
ATOM 603 C C . VAL A 1 78 ? -3.390 2.967 -11.125 1.00 71.06 78 VAL A C 1
ATOM 605 O O . VAL A 1 78 ? -4.050 3.495 -10.237 1.00 71.06 78 VAL A O 1
ATOM 608 N N . ASP A 1 79 ? -3.896 2.120 -12.010 1.00 74.00 79 ASP A N 1
ATOM 609 C CA . ASP A 1 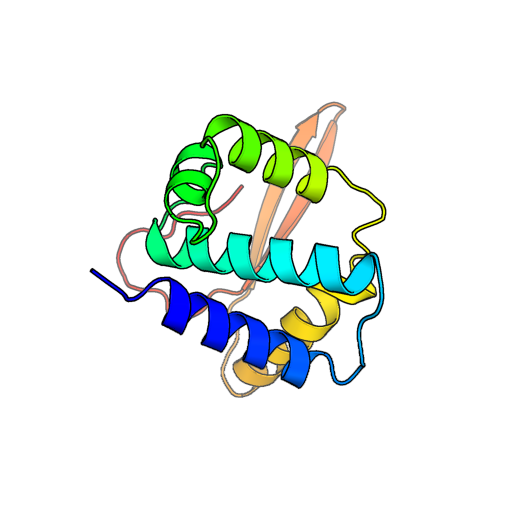79 ? -5.287 1.704 -12.065 1.00 74.00 79 ASP A CA 1
ATOM 610 C C . ASP A 1 79 ? -5.736 1.045 -10.747 1.00 74.00 79 ASP A C 1
ATOM 612 O O . ASP A 1 79 ? -5.143 0.062 -10.280 1.00 74.00 79 ASP A O 1
ATOM 616 N N . ILE A 1 80 ? -6.802 1.594 -10.155 1.00 77.38 80 ILE A N 1
ATOM 617 C CA . ILE A 1 80 ? -7.439 1.082 -8.937 1.00 77.38 80 I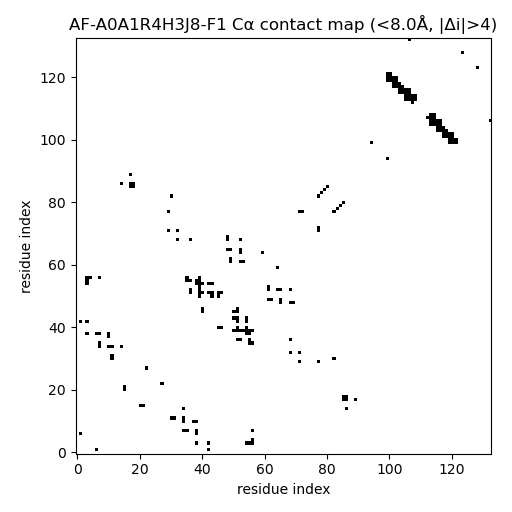LE A CA 1
ATOM 618 C C . ILE A 1 80 ? -7.843 -0.383 -9.120 1.00 77.38 80 ILE A C 1
ATOM 620 O O . ILE A 1 80 ? -7.625 -1.202 -8.217 1.00 77.38 80 ILE A O 1
ATOM 624 N N . ASP A 1 81 ? -8.367 -0.731 -10.293 1.00 81.19 81 ASP A N 1
ATOM 625 C CA . ASP A 1 81 ? -8.868 -2.069 -10.589 1.00 81.19 81 ASP A CA 1
ATOM 626 C C . ASP A 1 81 ? -7.749 -3.109 -10.653 1.00 81.19 81 ASP A C 1
ATOM 628 O O . ASP A 1 81 ? -7.980 -4.283 -10.355 1.00 81.19 81 ASP A O 1
ATOM 632 N N . LEU A 1 82 ? -6.526 -2.681 -10.974 1.00 82.88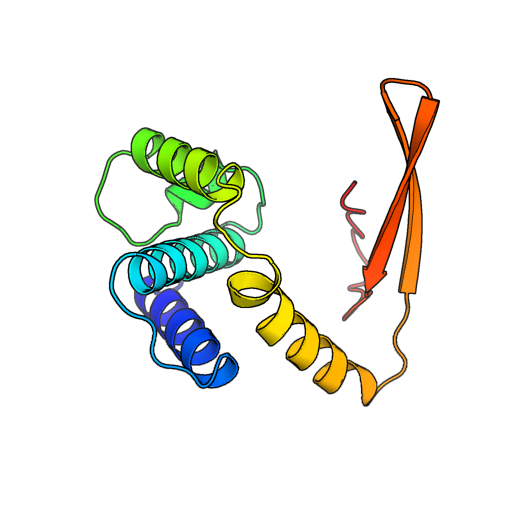 82 LEU A N 1
ATOM 633 C CA . LEU A 1 82 ? -5.370 -3.560 -11.116 1.00 82.88 82 LEU A CA 1
ATOM 634 C C . LEU A 1 82 ? -4.509 -3.627 -9.847 1.00 82.88 82 LEU A C 1
ATOM 636 O O . LEU A 1 82 ? -4.091 -4.713 -9.440 1.00 82.88 82 LEU A O 1
ATOM 640 N N . TYR A 1 83 ? -4.223 -2.483 -9.219 1.00 83.88 83 TYR A N 1
ATOM 641 C CA . TYR A 1 83 ? -3.258 -2.405 -8.115 1.00 83.88 83 TYR A CA 1
ATOM 642 C C . TYR A 1 83 ? -3.890 -2.374 -6.725 1.00 83.88 83 TYR A C 1
ATOM 644 O O . TYR A 1 83 ? -3.176 -2.586 -5.753 1.00 83.88 83 TYR A O 1
ATOM 652 N N . TYR A 1 84 ? -5.199 -2.161 -6.590 1.00 83.88 84 TYR A N 1
ATOM 653 C CA . TYR A 1 84 ? -5.839 -2.065 -5.272 1.00 83.88 84 TYR A CA 1
ATOM 654 C C . TYR A 1 84 ? -6.967 -3.082 -5.113 1.00 83.88 84 TYR A C 1
ATOM 656 O O . TYR A 1 84 ? -6.956 -3.906 -4.191 1.00 83.88 84 TYR A O 1
ATOM 664 N N . LEU A 1 85 ? -7.923 -3.070 -6.039 1.00 86.94 85 LEU A N 1
ATOM 665 C CA . LEU A 1 85 ? -9.163 -3.830 -5.938 1.00 86.94 85 LEU A CA 1
ATOM 666 C C . LEU A 1 85 ? -8.979 -5.356 -5.784 1.00 86.94 85 LEU A C 1
ATOM 668 O O . LEU A 1 85 ? -9.691 -5.938 -4.955 1.00 86.94 85 LEU A O 1
ATOM 672 N N . PRO A 1 86 ? -8.050 -6.035 -6.493 1.00 87.00 86 PRO A N 1
ATOM 673 C CA . PRO A 1 86 ? -7.887 -7.488 -6.388 1.00 87.00 86 PRO A CA 1
ATOM 674 C C . PRO A 1 86 ? -7.469 -7.931 -4.980 1.00 87.00 86 PRO A C 1
ATOM 676 O O . PRO A 1 86 ? -7.865 -9.004 -4.514 1.00 87.00 86 PRO A O 1
ATOM 679 N N . TYR A 1 87 ? -6.717 -7.078 -4.283 1.00 87.75 87 TYR A N 1
ATOM 680 C CA . TYR A 1 87 ? -6.218 -7.324 -2.932 1.00 87.75 87 TYR A CA 1
ATOM 681 C C . TYR A 1 87 ? -7.260 -6.959 -1.878 1.00 87.75 87 TYR A C 1
ATOM 683 O O . TYR A 1 87 ? -7.541 -7.772 -0.997 1.00 87.75 87 TYR A O 1
ATOM 691 N N . ILE A 1 88 ? -7.902 -5.791 -2.008 1.00 87.25 88 ILE A N 1
ATOM 692 C CA . ILE A 1 88 ? -8.977 -5.351 -1.103 1.00 87.25 88 ILE A CA 1
ATOM 693 C C . ILE A 1 88 ? -10.101 -6.391 -1.078 1.00 87.25 88 ILE A C 1
ATOM 695 O O . ILE A 1 88 ? -10.531 -6.806 -0.004 1.00 87.25 88 ILE A O 1
ATOM 699 N N . LYS A 1 89 ? -10.522 -6.901 -2.245 1.00 88.81 89 LYS A N 1
ATOM 700 C CA . LYS A 1 89 ? -11.539 -7.963 -2.335 1.00 88.81 89 LYS A CA 1
ATOM 701 C C . LYS A 1 89 ? -11.149 -9.214 -1.548 1.00 88.81 89 LYS A C 1
ATOM 703 O O . LYS A 1 89 ? -12.010 -9.828 -0.924 1.00 88.81 89 LYS A O 1
ATOM 708 N N . GLN A 1 90 ? -9.879 -9.613 -1.572 1.00 87.31 90 GLN A N 1
ATOM 709 C CA . GLN A 1 90 ? -9.412 -10.790 -0.835 1.00 87.31 90 GLN A CA 1
ATOM 710 C C . GLN A 1 90 ? -9.369 -10.554 0.670 1.00 87.31 90 GLN A C 1
ATOM 712 O O . GLN A 1 90 ? -9.816 -11.418 1.423 1.00 87.31 90 GLN A O 1
ATOM 717 N N . ILE A 1 91 ? -8.907 -9.377 1.097 1.00 86.50 91 ILE A N 1
ATOM 718 C CA . ILE A 1 91 ? -8.913 -8.980 2.507 1.00 86.50 91 ILE A CA 1
ATOM 719 C C . ILE A 1 91 ? -10.353 -8.970 3.028 1.00 86.50 91 ILE A C 1
ATOM 721 O O . ILE A 1 91 ? -10.651 -9.653 4.003 1.00 86.50 91 ILE A O 1
ATOM 725 N N . LEU A 1 92 ? -11.273 -8.296 2.334 1.00 88.12 92 LEU A N 1
ATOM 726 C CA . LEU A 1 92 ? -12.682 -8.236 2.728 1.00 88.12 92 LEU A CA 1
ATOM 727 C C . LEU A 1 92 ? -13.336 -9.622 2.767 1.00 88.12 92 LEU A C 1
ATOM 729 O O . LEU A 1 92 ? -14.034 -9.929 3.725 1.00 88.12 92 LEU A O 1
ATOM 733 N N . LYS A 1 93 ? -13.072 -10.497 1.785 1.00 89.69 93 LYS A N 1
ATOM 734 C CA . LYS A 1 93 ? -13.565 -11.889 1.804 1.00 89.69 93 LYS A CA 1
ATOM 735 C C . LYS A 1 93 ? -13.027 -12.688 2.991 1.00 89.69 93 LYS A C 1
ATOM 737 O O . LYS A 1 93 ? -13.754 -13.504 3.551 1.00 89.69 93 LYS A O 1
ATOM 742 N N . ALA A 1 94 ? -11.763 -12.488 3.361 1.00 86.56 94 ALA A N 1
ATOM 743 C CA . ALA A 1 94 ? -11.179 -13.144 4.525 1.00 86.56 94 ALA A CA 1
ATOM 744 C C . ALA A 1 94 ? -11.811 -12.632 5.829 1.00 86.56 94 ALA A C 1
ATOM 746 O O . ALA A 1 94 ? -12.133 -13.437 6.702 1.00 86.56 94 ALA A O 1
ATOM 747 N N . LEU A 1 95 ? -12.044 -11.320 5.925 1.00 86.62 95 LEU A N 1
ATOM 748 C CA . LEU A 1 95 ? -12.674 -10.674 7.076 1.00 86.62 95 LEU A CA 1
ATOM 749 C C . LEU A 1 95 ? -14.176 -10.957 7.183 1.00 86.62 95 LEU A C 1
ATOM 751 O O . LEU A 1 95 ? -14.695 -11.005 8.288 1.00 86.62 95 LEU A O 1
ATOM 755 N N . ALA A 1 96 ? -14.873 -11.218 6.076 1.00 87.38 96 ALA A N 1
ATOM 756 C CA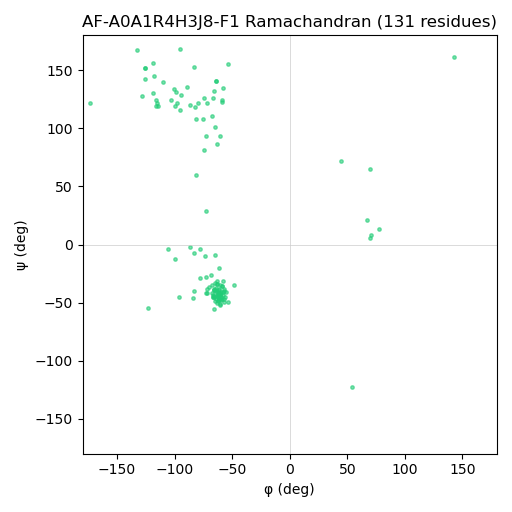 . ALA A 1 96 ? -16.311 -11.507 6.071 1.00 87.38 96 ALA A CA 1
ATOM 757 C C . ALA A 1 96 ? -16.686 -12.814 6.790 1.00 87.38 96 ALA A C 1
ATOM 759 O O . ALA A 1 96 ? -17.863 -13.078 7.018 1.00 87.38 96 ALA A O 1
ATOM 760 N N . LYS A 1 97 ? -15.697 -13.634 7.169 1.00 88.19 97 LYS A N 1
ATOM 761 C CA . LYS A 1 97 ? -15.890 -14.826 8.011 1.00 88.19 97 LYS A CA 1
ATOM 762 C C . LYS A 1 97 ? -16.153 -14.495 9.485 1.00 88.19 97 LYS A C 1
ATOM 764 O O . LYS A 1 97 ? -16.466 -15.392 10.259 1.00 88.19 97 LYS A O 1
ATOM 769 N N . GLN A 1 98 ? -15.986 -13.236 9.873 1.00 86.69 98 GLN A N 1
ATOM 770 C CA . GLN A 1 98 ? -16.212 -12.713 11.216 1.00 86.69 98 GLN A CA 1
ATOM 771 C C . GLN A 1 98 ? -17.043 -11.428 11.126 1.00 86.69 98 GLN A C 1
ATOM 773 O O . GLN A 1 98 ? -17.197 -10.851 10.050 1.00 86.69 98 GLN A O 1
ATOM 778 N N . THR A 1 99 ? -17.569 -10.957 12.256 1.00 88.56 99 THR A N 1
ATOM 779 C CA . THR A 1 99 ? -18.226 -9.647 12.310 1.00 88.56 99 THR A CA 1
ATOM 780 C C . THR A 1 99 ? -17.241 -8.562 11.880 1.00 88.56 99 THR A C 1
ATOM 782 O O . THR A 1 99 ? -16.167 -8.415 12.468 1.00 88.56 99 THR A O 1
ATOM 785 N N . ILE A 1 100 ? -17.614 -7.804 10.850 1.00 87.19 100 ILE A N 1
ATOM 786 C CA . ILE A 1 100 ? -16.853 -6.654 10.367 1.00 87.19 100 ILE A CA 1
ATOM 787 C C . ILE A 1 100 ? -17.424 -5.401 11.025 1.00 87.19 100 ILE A C 1
ATOM 789 O O . ILE A 1 100 ? -18.627 -5.157 10.955 1.00 87.19 100 ILE A O 1
ATOM 793 N N . VAL A 1 101 ? -16.557 -4.591 11.629 1.00 88.81 101 VAL A N 1
ATOM 794 C CA . VAL A 1 101 ? -16.915 -3.253 12.103 1.00 88.81 101 VAL A CA 1
ATOM 795 C C . VAL A 1 101 ? -16.473 -2.246 11.050 1.00 88.81 101 VAL A C 1
ATOM 797 O O . VAL A 1 101 ? -15.295 -2.188 10.691 1.00 88.81 101 VAL A O 1
ATOM 800 N N . LEU A 1 102 ? -17.434 -1.474 10.547 1.00 89.75 102 LEU A N 1
ATOM 801 C CA . LEU A 1 102 ? -17.187 -0.369 9.630 1.00 89.75 102 LEU A CA 1
ATOM 802 C C . LEU A 1 102 ? -17.181 0.937 10.416 1.00 89.75 102 LEU A C 1
ATOM 804 O O . LEU A 1 102 ? -18.090 1.199 11.201 1.00 89.75 102 LEU A O 1
ATOM 808 N N . ILE A 1 103 ? -16.156 1.746 10.187 1.00 90.50 103 ILE A N 1
ATOM 809 C CA . ILE A 1 103 ? -16.057 3.112 10.685 1.00 90.50 103 ILE A CA 1
ATOM 810 C C . ILE A 1 103 ? -16.373 4.018 9.504 1.00 90.50 103 ILE A C 1
ATOM 812 O O . ILE A 1 103 ? -15.745 3.898 8.455 1.00 90.50 103 ILE A O 1
ATOM 816 N N . ILE A 1 104 ? -17.361 4.889 9.669 1.00 92.38 104 ILE A N 1
ATOM 817 C CA . ILE A 1 104 ? -17.745 5.867 8.658 1.00 92.38 104 ILE A CA 1
ATOM 818 C C . ILE A 1 104 ? -17.432 7.238 9.239 1.00 92.38 104 ILE A C 1
ATOM 820 O O . ILE A 1 104 ? -17.974 7.588 10.286 1.00 92.38 104 ILE A O 1
ATOM 824 N N . ASP A 1 105 ? -16.551 7.976 8.575 1.00 89.75 105 ASP A N 1
ATOM 825 C CA . ASP A 1 105 ? -16.140 9.315 8.986 1.00 89.75 105 ASP A CA 1
ATOM 826 C C . ASP A 1 105 ? -16.347 10.315 7.846 1.00 89.75 105 ASP A C 1
ATOM 828 O O . ASP A 1 105 ? -16.178 9.983 6.670 1.00 89.75 105 ASP A O 1
ATOM 832 N N . GLY A 1 106 ? -16.763 11.528 8.194 1.00 88.12 106 GLY A N 1
ATOM 833 C CA . GLY A 1 106 ? -17.031 12.604 7.248 1.00 88.12 106 GLY A CA 1
ATOM 834 C C . GLY A 1 106 ? -16.056 13.751 7.469 1.00 88.12 106 GLY A C 1
ATOM 835 O O . GLY A 1 106 ? -16.037 14.336 8.546 1.00 88.12 106 GLY A O 1
ATOM 836 N N . SER A 1 107 ? -15.294 14.115 6.440 1.00 84.62 107 SER A N 1
ATOM 837 C CA . SER A 1 107 ? -14.356 15.237 6.490 1.00 84.62 107 SER A CA 1
ATOM 838 C C . SER A 1 107 ? -14.722 16.299 5.461 1.00 84.62 107 SER A C 1
ATOM 840 O O . SER A 1 107 ? -14.949 16.001 4.287 1.00 84.62 107 SER A O 1
ATOM 842 N N . THR A 1 108 ? -14.789 17.557 5.889 1.00 86.00 108 THR A N 1
ATOM 843 C CA . THR A 1 108 ? -15.020 18.679 4.978 1.00 86.00 108 THR A CA 1
ATOM 844 C C . THR A 1 108 ? -13.770 18.907 4.136 1.00 86.00 108 THR A C 1
ATOM 846 O O . THR A 1 108 ? -12.691 19.175 4.662 1.00 86.00 108 THR A O 1
ATOM 849 N N . THR A 1 109 ? -13.914 18.841 2.816 1.00 80.62 109 THR A N 1
ATOM 850 C CA . THR A 1 109 ? -12.859 19.217 1.872 1.00 80.62 109 THR A CA 1
ATOM 851 C C . THR A 1 109 ? -13.040 20.657 1.402 1.00 80.62 109 THR A C 1
ATOM 853 O O . THR A 1 109 ? -14.061 21.304 1.653 1.00 80.62 109 THR A O 1
ATOM 856 N N . ALA A 1 110 ? -12.016 21.204 0.741 1.00 75.81 110 ALA A N 1
ATOM 857 C CA . ALA A 1 1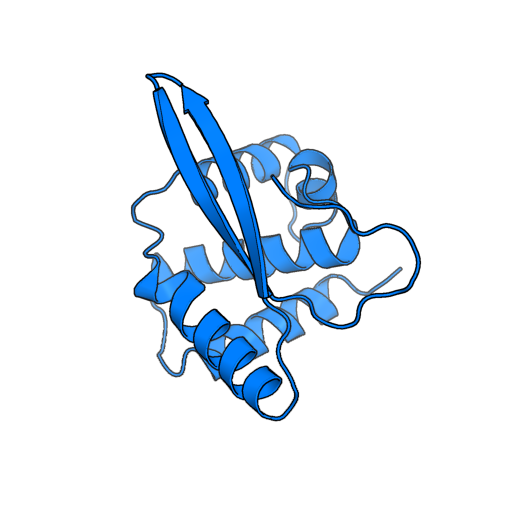10 ? -12.106 22.529 0.140 1.00 75.81 110 ALA A CA 1
ATOM 858 C C . ALA A 1 110 ? -13.327 22.622 -0.799 1.00 75.81 110 ALA A C 1
ATOM 860 O O . ALA A 1 110 ? -13.788 21.618 -1.346 1.00 75.81 110 ALA A O 1
ATOM 861 N N . SER A 1 111 ? -13.834 23.838 -1.025 1.00 79.75 111 SER A N 1
ATOM 862 C CA . SER A 1 111 ? -14.992 24.117 -1.903 1.00 79.75 111 SER A CA 1
ATOM 863 C C . SER A 1 111 ? -16.361 23.587 -1.425 1.00 79.75 111 SER A C 1
ATOM 865 O O . SER A 1 111 ? -17.290 23.494 -2.219 1.00 79.75 111 SER A O 1
ATOM 867 N N . GLY A 1 112 ? -16.529 23.303 -0.128 1.00 79.00 112 GLY A N 1
ATOM 868 C CA . GLY A 1 112 ? -17.835 22.926 0.440 1.00 79.00 112 GLY A CA 1
ATOM 869 C C . GLY A 1 112 ? -18.252 21.479 0.158 1.00 79.00 112 GLY A C 1
ATOM 870 O O . GLY A 1 112 ? -19.408 21.118 0.367 1.00 79.00 112 GLY A O 1
ATOM 871 N N . CYS A 1 113 ? -17.317 20.649 -0.303 1.00 83.56 113 CYS A N 1
ATOM 872 C CA . CYS A 1 113 ? -17.515 19.218 -0.476 1.00 83.56 113 CYS A CA 1
ATOM 873 C C . CYS A 1 113 ? -17.288 18.474 0.850 1.00 83.56 113 CYS A C 1
ATOM 875 O O . CYS A 1 113 ? -16.506 18.904 1.698 1.00 83.56 113 CYS A O 1
ATOM 877 N N . VAL A 1 114 ? -17.937 17.322 1.018 1.00 84.75 114 VAL A N 1
ATOM 878 C CA . VAL A 1 114 ? -17.694 16.408 2.144 1.00 84.75 114 VAL A CA 1
ATOM 879 C C . VAL A 1 114 ? -17.149 15.100 1.589 1.00 84.75 114 VAL A C 1
ATOM 881 O O . VAL A 1 114 ? -17.770 14.479 0.728 1.00 84.75 114 VAL A O 1
ATOM 884 N N . THR A 1 115 ? -15.988 14.684 2.081 1.00 85.69 115 THR A N 1
ATOM 885 C CA . THR A 1 115 ? -15.434 13.354 1.839 1.00 85.69 115 THR A CA 1
ATOM 886 C C . THR A 1 115 ? -15.996 12.406 2.876 1.00 85.69 115 THR A C 1
ATOM 888 O O . THR A 1 115 ? -15.784 12.595 4.071 1.00 85.69 115 THR A O 1
ATOM 891 N N . LEU A 1 116 ? -16.692 11.373 2.411 1.00 87.88 116 LEU A N 1
ATOM 892 C CA . LEU A 1 116 ? -17.116 10.264 3.250 1.00 87.88 116 LEU A CA 1
ATOM 893 C C . LEU A 1 116 ? -16.090 9.138 3.134 1.00 87.88 116 LEU A C 1
ATOM 895 O O . LEU A 1 116 ? -15.916 8.558 2.061 1.00 87.88 116 LEU A O 1
ATOM 899 N N . MET A 1 117 ? -15.420 8.826 4.234 1.00 88.94 117 MET A N 1
ATOM 900 C CA . MET A 1 117 ? -14.479 7.723 4.324 1.00 88.94 117 MET A CA 1
ATOM 901 C C . MET A 1 117 ? -15.144 6.532 5.010 1.00 88.94 117 MET A C 1
ATOM 903 O O . MET A 1 117 ? -15.776 6.674 6.054 1.00 88.94 117 MET A O 1
ATOM 907 N N . VAL A 1 118 ? -14.970 5.343 4.432 1.00 87.69 118 VAL A N 1
ATOM 908 C CA . VAL A 1 118 ? -15.391 4.077 5.039 1.00 87.69 118 VAL A CA 1
ATOM 909 C C . VAL A 1 118 ? -14.155 3.229 5.301 1.00 87.69 118 VAL A C 1
ATOM 911 O O . VAL A 1 118 ? -13.446 2.843 4.372 1.00 87.69 118 VAL A O 1
ATOM 914 N N . SER A 1 119 ? -13.926 2.912 6.569 1.00 87.88 119 SER A N 1
ATOM 915 C CA . SER A 1 119 ? -12.772 2.159 7.052 1.00 87.88 119 SER A CA 1
ATOM 916 C C . SER A 1 119 ? -13.215 0.849 7.693 1.00 87.88 119 SER A C 1
ATOM 918 O O . SER A 1 119 ? -14.259 0.772 8.337 1.00 87.88 119 SER A O 1
ATOM 920 N N . VAL A 1 120 ? -12.411 -0.200 7.532 1.00 87.69 120 VAL A N 1
ATOM 921 C CA . VAL A 1 120 ? -12.653 -1.504 8.161 1.00 87.69 120 VAL A CA 1
ATOM 922 C C . VAL A 1 120 ? -11.773 -1.633 9.394 1.00 87.69 120 VAL A C 1
ATOM 924 O O . VAL A 1 120 ? -10.548 -1.622 9.287 1.00 87.69 120 VAL A O 1
ATOM 927 N N . LEU A 1 121 ? -12.390 -1.800 10.562 1.00 86.19 121 LEU A N 1
ATOM 928 C CA . LEU A 1 121 ? -11.665 -2.038 11.805 1.00 86.19 121 LEU A CA 1
ATOM 929 C C . LEU A 1 121 ? -11.295 -3.523 11.916 1.00 86.19 121 LEU A C 1
ATOM 931 O O . LEU A 1 121 ? -12.165 -4.394 11.979 1.00 86.19 121 LEU A O 1
ATOM 935 N N . TYR A 1 122 ? -9.995 -3.814 11.973 1.00 78.56 122 TYR A N 1
ATOM 936 C CA . TYR A 1 122 ? -9.463 -5.166 12.138 1.00 78.56 122 TYR A CA 1
ATOM 937 C C . TYR A 1 122 ? -8.464 -5.215 13.291 1.00 78.56 122 TYR A C 1
ATOM 939 O O . TYR A 1 122 ? -7.526 -4.428 13.306 1.00 78.56 122 TYR A O 1
ATOM 947 N N . LYS A 1 123 ? -8.665 -6.155 14.230 1.00 68.31 123 LYS A N 1
ATOM 948 C CA . LYS A 1 123 ? -7.879 -6.291 15.470 1.00 68.31 123 LYS A CA 1
ATOM 949 C C . LYS A 1 123 ? -7.649 -4.931 16.133 1.00 68.31 123 LYS A C 1
ATOM 951 O O . LYS A 1 123 ? -6.541 -4.410 16.108 1.00 68.31 123 LYS A O 1
ATOM 956 N N . ALA A 1 124 ? -8.710 -4.371 16.712 1.00 54.25 124 ALA A N 1
ATOM 957 C CA . ALA A 1 124 ? -8.581 -3.207 17.575 1.00 54.25 124 ALA A CA 1
ATOM 958 C C . ALA A 1 124 ? -7.687 -3.589 18.762 1.00 54.25 124 ALA A C 1
ATOM 960 O O . ALA A 1 124 ? -8.164 -4.181 19.732 1.00 54.25 124 ALA A O 1
ATOM 961 N N . ASP A 1 125 ? -6.384 -3.326 18.656 1.00 47.88 125 ASP A N 1
ATOM 962 C CA . ASP A 1 125 ? -5.552 -3.306 19.842 1.00 47.88 125 ASP A CA 1
ATOM 963 C C . ASP A 1 125 ? -6.039 -2.128 20.682 1.00 47.88 125 ASP A C 1
ATOM 965 O O . ASP A 1 125 ? -6.348 -1.045 20.175 1.00 47.88 125 ASP A O 1
ATOM 969 N N . ARG A 1 126 ? -6.246 -2.374 21.969 1.00 40.91 126 ARG A N 1
ATOM 970 C CA . ARG A 1 126 ? -6.893 -1.429 22.878 1.00 40.91 126 ARG A CA 1
ATOM 971 C C . ARG A 1 126 ? -5.847 -0.411 23.334 1.00 40.91 126 ARG A C 1
ATOM 973 O O . ARG A 1 126 ? -5.547 -0.364 24.521 1.00 40.91 126 ARG A O 1
ATOM 980 N N . LYS A 1 127 ? -5.257 0.326 22.389 1.00 39.75 127 LYS A N 1
ATOM 981 C CA . LYS A 1 127 ? -4.417 1.521 22.550 1.00 39.75 127 LYS A CA 1
ATOM 982 C C . LYS A 1 127 ? -4.135 2.083 21.155 1.00 39.75 127 LYS A C 1
ATOM 984 O O . LYS A 1 127 ? -3.610 1.385 20.300 1.00 39.75 127 LYS A O 1
ATOM 989 N N . ASP A 1 128 ? -4.526 3.333 20.961 1.00 39.84 128 ASP A N 1
ATOM 990 C CA . ASP A 1 128 ? -4.168 4.174 19.818 1.00 39.84 128 ASP A CA 1
ATOM 991 C C . ASP A 1 128 ? -4.786 3.759 18.476 1.00 39.84 128 ASP A C 1
ATOM 993 O O . ASP A 1 128 ? -4.120 3.441 17.492 1.00 39.84 128 ASP A O 1
ATOM 997 N N . SER A 1 129 ? -6.115 3.849 18.407 1.00 37.25 129 SER A N 1
ATOM 998 C CA . SER A 1 129 ? -6.817 4.026 17.137 1.00 37.25 129 SER A CA 1
ATOM 999 C C . SER A 1 129 ? -6.414 5.369 16.518 1.00 37.25 129 SER A C 1
ATOM 1001 O O . SER A 1 129 ? -7.079 6.385 16.720 1.00 37.25 129 SER A O 1
ATOM 1003 N N . CYS A 1 130 ? -5.316 5.372 15.765 1.00 32.56 130 CYS A N 1
ATOM 1004 C CA . CYS A 1 130 ? -5.040 6.403 14.776 1.00 32.56 130 CYS A CA 1
ATOM 1005 C C . CYS A 1 130 ? -6.110 6.294 13.686 1.00 32.56 130 CYS A C 1
ATOM 1007 O O . CYS A 1 130 ? -6.082 5.403 12.836 1.00 32.56 130 CYS A O 1
ATOM 1009 N N . VAL A 1 131 ? -7.095 7.185 13.762 1.00 38.22 131 VAL A N 1
ATOM 1010 C CA . VAL A 1 131 ? -8.033 7.460 12.678 1.00 38.22 131 VAL A CA 1
ATOM 1011 C C . VAL A 1 131 ? -7.218 8.117 11.566 1.00 38.22 131 VAL A C 1
ATOM 1013 O O . VAL A 1 131 ? -6.703 9.219 11.739 1.00 38.22 131 VAL A O 1
ATOM 1016 N N . PHE A 1 132 ? -7.024 7.406 10.457 1.00 33.47 132 PHE A N 1
ATOM 1017 C CA . PHE A 1 132 ? -6.422 7.977 9.257 1.00 33.47 132 PHE A CA 1
ATOM 1018 C C . PHE A 1 132 ? -7.471 8.862 8.582 1.00 33.47 132 PHE A C 1
ATOM 1020 O O . PHE A 1 132 ? -8.442 8.325 8.068 1.00 33.47 132 PHE A O 1
ATOM 1027 N N . GLY A 1 133 ? -7.293 10.182 8.638 1.00 31.17 133 GLY A N 1
ATOM 1028 C CA . GLY A 1 133 ? -8.010 11.167 7.819 1.00 31.17 133 GLY A CA 1
ATOM 1029 C C . GLY A 1 133 ? -7.155 11.677 6.668 1.00 31.17 133 GLY A C 1
ATOM 1030 O O . GLY A 1 133 ? -5.917 11.478 6.721 1.00 31.17 133 GLY A O 1
#

Organism: NCBI:txid360316

Mean predicted aligned error: 8.31 Å

Radius of gyration: 16.54 Å; Cα contacts (8 Å, |Δi|>4): 116; chains: 1; bounding box: 38×39×42 Å

pLDDT: mean 82.4, std 14.25, range [31.17, 92.94]

Solvent-accessible surface area (backbone atoms only — not comparable to full-atom values): 8038 Å² total; per-residue (Å²): 129,83,60,51,65,59,52,29,49,54,47,42,52,48,50,48,64,61,62,72,63,88,66,60,73,69,54,39,53,52,49,54,50,51,28,36,50,53,37,1,27,72,68,52,75,37,86,51,56,65,58,17,30,69,47,30,86,62,92,72,60,52,69,59,42,33,52,49,53,54,52,54,76,67,36,79,84,63,41,54,76,75,78,41,44,51,55,50,55,50,53,51,60,64,47,65,79,47,92,74,47,73,46,77,49,79,44,82,44,82,94,83,42,73,47,76,46,79,44,78,65,71,83,82,59,98,68,81,84,76,78,87,127

Foldseek 3Di:
DPPLVVQLVVQLVVLCVLLVDDDDDVRVVLSSLLSQQVSLCVVQVDPPLLSSLVRRPDDDDSVVSSVVNVCSVPDPVCDCVRRPVSVVVVVVVVPVVDDWDWDWDWDQDPPRDIDIDIDTDDPPPPDDPPDDD